Protein AF-A0AAV4EMI2-F1 (afdb_monomer_lite)

Organism: NCBI:txid1093978

Secondary structure (DSSP, 8-state):
-HHHHHHHTT--HHHHHHHHHHHH--EE--B-SS-BPPPEE--SS--TT-SSTHHHHHHHHHHHHHHHHHTS-----SSS----EEEEETTEEEEE-S-HHHHHHHHHHHHHHH-

Structure (mmCIF, N/CA/C/O backbone):
data_AF-A0AAV4EMI2-F1
#
_entry.id   AF-A0AAV4EMI2-F1
#
loop_
_atom_site.group_PDB
_atom_site.id
_atom_site.type_symbol
_atom_site.label_atom_id
_atom_site.label_alt_id
_atom_site.label_comp_id
_atom_site.label_asym_id
_atom_site.label_entity_id
_atom_site.label_seq_id
_atom_site.pdbx_PDB_ins_code
_atom_site.Cartn_x
_atom_site.Cartn_y
_atom_site.Cartn_z
_atom_site.occupancy
_atom_site.B_iso_or_equiv
_atom_site.auth_seq_id
_atom_site.auth_comp_id
_atom_site.auth_asym_id
_atom_site.auth_atom_id
_atom_site.pdbx_PDB_model_num
ATOM 1 N N . MET A 1 1 ? -5.553 1.809 -5.518 1.00 77.12 1 MET A N 1
ATOM 2 C CA . MET A 1 1 ? -4.414 0.927 -5.172 1.00 77.12 1 MET A CA 1
ATOM 3 C C . MET A 1 1 ? -4.827 -0.329 -4.414 1.00 77.12 1 MET A C 1
ATOM 5 O O . MET A 1 1 ? -4.503 -1.409 -4.882 1.00 77.12 1 MET A O 1
ATOM 9 N N . PHE A 1 2 ? -5.546 -0.218 -3.291 1.00 81.50 2 PHE A N 1
ATOM 10 C CA . PHE A 1 2 ? -5.834 -1.362 -2.414 1.00 81.50 2 PHE A CA 1
ATOM 11 C C . PHE A 1 2 ? -6.572 -2.524 -3.113 1.00 81.50 2 PHE A C 1
ATOM 13 O O . PHE A 1 2 ? -6.036 -3.625 -3.187 1.00 81.50 2 PHE A O 1
ATOM 20 N N . GLN A 1 3 ? -7.711 -2.260 -3.761 1.00 84.38 3 GLN A N 1
ATOM 21 C CA . GLN A 1 3 ? -8.475 -3.296 -4.477 1.00 84.38 3 GLN A CA 1
ATOM 22 C C . GLN A 1 3 ? -7.720 -3.930 -5.654 1.00 84.38 3 GLN A C 1
ATOM 24 O O . GLN A 1 3 ? -7.835 -5.127 -5.926 1.00 84.38 3 GLN A O 1
ATOM 29 N N . LEU A 1 4 ? -6.913 -3.123 -6.350 1.00 87.25 4 LEU A N 1
ATOM 30 C CA . LEU A 1 4 ? -6.052 -3.601 -7.430 1.00 87.25 4 LEU A CA 1
ATOM 31 C C . LEU A 1 4 ? -5.013 -4.588 -6.890 1.00 87.25 4 LEU A C 1
ATOM 33 O O . LEU A 1 4 ? -4.784 -5.623 -7.509 1.00 87.25 4 LEU A O 1
ATOM 37 N N . ALA A 1 5 ? -4.435 -4.301 -5.721 1.00 89.25 5 ALA A N 1
ATOM 38 C CA . ALA A 1 5 ? -3.492 -5.191 -5.063 1.00 89.25 5 ALA A CA 1
ATOM 39 C C . ALA A 1 5 ? -4.156 -6.514 -4.657 1.00 89.25 5 ALA A C 1
ATOM 41 O O . ALA A 1 5 ? -3.666 -7.574 -5.036 1.00 89.25 5 ALA A O 1
ATOM 42 N N . LEU A 1 6 ? -5.320 -6.476 -3.999 1.00 91.00 6 LEU A N 1
ATOM 43 C CA . LEU A 1 6 ? -6.058 -7.697 -3.635 1.00 91.00 6 LEU A CA 1
ATOM 44 C C . LEU A 1 6 ? -6.358 -8.579 -4.857 1.00 91.00 6 LEU A C 1
ATOM 46 O O . LEU A 1 6 ? -6.190 -9.798 -4.807 1.00 91.00 6 LEU A O 1
ATOM 50 N N . THR A 1 7 ? -6.728 -7.953 -5.977 1.00 90.44 7 THR A N 1
ATOM 51 C CA . THR A 1 7 ? -6.975 -8.649 -7.247 1.00 90.44 7 THR A CA 1
ATOM 52 C C . THR A 1 7 ? -5.692 -9.252 -7.823 1.00 90.44 7 THR A C 1
ATOM 54 O O . THR A 1 7 ? -5.682 -10.417 -8.215 1.00 90.44 7 THR A O 1
ATOM 57 N N . MET A 1 8 ? -4.601 -8.480 -7.859 1.00 90.00 8 MET A N 1
ATOM 58 C CA . MET A 1 8 ? -3.317 -8.896 -8.432 1.00 90.00 8 MET A CA 1
ATOM 59 C C . MET A 1 8 ? -2.681 -10.072 -7.681 1.00 90.00 8 MET A C 1
ATOM 61 O O . MET A 1 8 ? -2.026 -10.907 -8.300 1.00 90.00 8 MET A O 1
ATOM 65 N N . TYR A 1 9 ? -2.896 -10.157 -6.366 1.00 90.75 9 TYR A N 1
ATOM 66 C CA . TYR A 1 9 ? -2.416 -11.260 -5.527 1.00 90.75 9 TYR A CA 1
ATOM 67 C C . TYR A 1 9 ? -3.423 -12.400 -5.368 1.00 90.75 9 TYR A C 1
ATOM 69 O O . TYR A 1 9 ? -3.168 -13.325 -4.600 1.00 90.75 9 TYR A O 1
ATOM 77 N N . HIS A 1 10 ? -4.545 -12.361 -6.092 1.00 93.31 10 HIS A N 1
ATOM 78 C CA . HIS A 1 10 ? -5.594 -13.378 -6.019 1.00 93.31 10 HIS A CA 1
ATOM 79 C C . HIS A 1 10 ? -6.085 -13.631 -4.584 1.00 93.31 10 HIS A C 1
ATOM 81 O O . HIS A 1 10 ? -6.330 -14.775 -4.196 1.00 93.31 10 HIS A O 1
ATOM 87 N N . VAL A 1 11 ? -6.223 -12.565 -3.786 1.00 91.88 11 VAL A N 1
ATOM 88 C CA . VAL A 1 11 ? -6.724 -12.675 -2.412 1.00 91.88 11 VAL A CA 1
ATOM 89 C C . VAL A 1 11 ? -8.155 -13.232 -2.452 1.00 91.88 11 VAL A C 1
ATOM 91 O O . VAL A 1 11 ? -8.982 -12.695 -3.193 1.00 91.88 11 VAL A O 1
ATOM 94 N N . PRO A 1 12 ? -8.479 -14.292 -1.691 1.00 95.44 12 PRO A N 1
ATOM 95 C CA . PRO A 1 12 ? -9.820 -14.871 -1.666 1.00 95.44 12 PRO A CA 1
ATOM 96 C C . PRO A 1 12 ? -10.902 -13.854 -1.281 1.00 95.44 12 PRO A C 1
ATOM 98 O O . PRO A 1 12 ? -10.673 -12.988 -0.438 1.00 95.44 12 PRO A O 1
ATOM 101 N N . ALA A 1 13 ? -12.083 -13.950 -1.898 1.00 92.75 13 ALA A N 1
ATOM 102 C CA . ALA A 1 13 ? -13.155 -12.963 -1.736 1.00 92.75 13 ALA A CA 1
ATOM 103 C C . ALA A 1 13 ? -13.639 -12.828 -0.281 1.00 92.75 13 ALA A C 1
ATOM 105 O O . ALA A 1 13 ? -13.936 -11.728 0.172 1.00 92.75 13 ALA A O 1
ATOM 106 N N . ASP A 1 14 ? -13.672 -13.929 0.464 1.00 94.31 14 ASP A N 1
ATOM 107 C CA . ASP A 1 14 ? -13.972 -13.960 1.895 1.00 94.31 14 ASP A CA 1
ATOM 108 C C . ASP A 1 14 ? -12.971 -13.134 2.715 1.00 94.31 14 ASP A C 1
ATOM 110 O O . ASP A 1 14 ? -13.372 -12.390 3.608 1.00 94.31 14 ASP A O 1
ATOM 114 N N . ILE A 1 15 ? -11.683 -13.184 2.367 1.00 91.31 15 ILE A N 1
ATOM 115 C CA . ILE A 1 15 ? -10.649 -12.364 3.010 1.00 91.31 15 ILE A CA 1
ATOM 116 C C . ILE A 1 15 ? -10.772 -10.896 2.598 1.00 91.31 15 ILE A C 1
ATOM 118 O O . ILE A 1 15 ? -10.587 -10.019 3.439 1.00 91.31 15 ILE A O 1
ATOM 122 N N . GLN A 1 16 ? -11.120 -10.612 1.339 1.00 90.50 16 GLN A N 1
ATOM 123 C CA . GLN A 1 16 ? -11.363 -9.235 0.893 1.00 90.50 16 GLN A CA 1
ATOM 124 C C . GLN A 1 16 ? -12.500 -8.589 1.694 1.00 90.50 16 GLN A C 1
ATOM 126 O O . GLN A 1 16 ? -12.322 -7.485 2.188 1.00 90.50 16 GLN A O 1
ATOM 131 N N . VAL A 1 17 ? -13.603 -9.310 1.931 1.00 90.31 17 VAL A N 1
ATOM 132 C CA . VAL A 1 17 ? -14.723 -8.824 2.759 1.00 90.31 17 VAL A CA 1
ATOM 133 C C . VAL A 1 17 ? -14.281 -8.505 4.190 1.00 90.31 17 VAL A C 1
ATOM 135 O O . VAL A 1 17 ? -14.697 -7.493 4.752 1.00 90.31 17 VAL A O 1
ATOM 138 N N . VAL A 1 18 ? -13.432 -9.347 4.789 1.00 89.50 18 VAL A N 1
ATOM 139 C CA . VAL A 1 18 ? -12.896 -9.095 6.137 1.00 89.50 18 VAL A CA 1
ATOM 140 C C . VAL A 1 18 ? -12.023 -7.843 6.156 1.00 89.50 18 VAL A C 1
ATOM 142 O O . VAL A 1 18 ? -12.128 -7.045 7.085 1.00 89.50 18 VAL A O 1
ATOM 145 N N . LEU A 1 19 ? -11.166 -7.664 5.149 1.00 87.50 19 LEU A N 1
ATOM 146 C CA . LEU A 1 19 ? -10.298 -6.493 5.052 1.00 87.50 19 LEU A CA 1
ATOM 147 C C . LEU A 1 19 ? -11.099 -5.214 4.795 1.00 87.50 19 LEU A C 1
ATOM 149 O O . LEU A 1 19 ? -10.831 -4.209 5.446 1.00 87.50 19 LEU A O 1
ATOM 153 N N . ASP A 1 20 ? -12.097 -5.266 3.914 1.00 85.75 20 ASP A N 1
ATOM 154 C CA . ASP A 1 20 ? -12.992 -4.141 3.650 1.00 85.75 20 ASP A CA 1
ATOM 155 C C . ASP A 1 20 ? -13.696 -3.728 4.942 1.00 85.75 20 ASP A C 1
ATOM 157 O O . ASP A 1 20 ? -13.554 -2.591 5.371 1.00 85.75 20 ASP A O 1
ATOM 161 N N . HIS A 1 21 ? -14.328 -4.662 5.659 1.00 85.50 21 HIS A N 1
ATOM 162 C CA . HIS A 1 21 ? -14.964 -4.349 6.942 1.00 85.50 21 HIS A CA 1
ATOM 163 C C . HIS A 1 21 ? -13.967 -3.817 7.988 1.00 85.50 21 HIS A C 1
ATOM 165 O O . HIS A 1 21 ? -14.324 -2.990 8.825 1.00 85.50 21 HIS A O 1
ATOM 171 N N . HIS A 1 22 ? -12.725 -4.304 7.995 1.00 85.00 22 HIS A N 1
ATOM 172 C CA . HIS A 1 22 ? -11.717 -3.851 8.952 1.00 85.00 22 HIS A CA 1
ATOM 173 C C . HIS A 1 22 ? -11.279 -2.401 8.706 1.00 85.00 22 HIS A C 1
ATOM 175 O O . HIS A 1 22 ? -11.051 -1.671 9.670 1.00 85.00 22 HIS A O 1
ATOM 181 N N . PHE A 1 23 ? -11.169 -1.984 7.442 1.00 81.44 23 PHE A N 1
ATOM 182 C CA . PHE A 1 23 ? -10.673 -0.656 7.071 1.00 81.44 23 PHE A CA 1
ATOM 183 C C . PHE A 1 23 ? -11.776 0.363 6.716 1.00 81.44 23 PHE A C 1
ATOM 185 O O . PHE A 1 23 ? -11.462 1.548 6.618 1.00 81.44 23 PHE A O 1
ATOM 192 N N . ASP A 1 24 ? -13.040 -0.048 6.549 1.00 79.94 24 ASP A N 1
ATOM 193 C CA . ASP A 1 24 ? -14.163 0.842 6.185 1.00 79.94 24 ASP A CA 1
ATOM 194 C C . ASP A 1 24 ? -14.618 1.743 7.351 1.00 79.94 24 ASP A C 1
ATOM 196 O O . ASP A 1 24 ? -14.948 2.916 7.167 1.00 79.94 24 ASP A O 1
ATOM 200 N N . GLU A 1 25 ? -14.559 1.239 8.587 1.00 73.62 25 GLU A N 1
ATOM 201 C CA . GLU A 1 25 ? -14.945 1.993 9.782 1.00 73.62 25 GLU A CA 1
ATOM 202 C C . GLU A 1 25 ? -13.866 1.921 10.861 1.00 73.62 25 GLU A C 1
ATOM 204 O O . GLU A 1 25 ? -13.913 1.098 11.775 1.00 73.62 25 GLU A O 1
ATOM 209 N N . PHE A 1 26 ? -12.898 2.836 10.781 1.00 78.19 26 PHE A N 1
ATOM 210 C CA . PHE A 1 26 ? -11.899 3.014 11.832 1.00 78.19 26 PHE A CA 1
ATOM 211 C C . PHE A 1 26 ? -12.168 4.293 12.646 1.00 78.19 26 PHE A C 1
ATOM 213 O O . PHE A 1 26 ? -11.684 5.371 12.274 1.00 78.19 26 PHE A O 1
ATOM 220 N N . PRO A 1 27 ? -12.967 4.214 13.731 1.00 84.31 27 PRO A N 1
ATOM 221 C CA . PRO A 1 27 ? -13.264 5.355 14.586 1.00 84.31 27 PRO A CA 1
ATOM 222 C C . PRO A 1 27 ? -12.051 5.718 15.447 1.00 84.31 27 PRO A C 1
ATOM 224 O O . PRO A 1 27 ? -11.642 4.970 16.333 1.00 84.31 27 PRO A O 1
ATOM 227 N N . ILE A 1 28 ? -11.508 6.912 15.227 1.00 85.69 28 ILE A N 1
ATOM 228 C CA . ILE A 1 28 ? -10.409 7.478 16.008 1.00 85.69 28 ILE A CA 1
ATOM 229 C C . ILE A 1 28 ? -10.966 8.538 16.951 1.00 85.69 28 ILE A C 1
ATOM 231 O O . ILE A 1 28 ? -11.597 9.500 16.516 1.00 85.69 28 ILE A O 1
ATOM 235 N N . GLY A 1 29 ? -10.697 8.381 18.243 1.00 89.06 29 GLY A N 1
ATOM 236 C CA . GLY A 1 29 ? -10.939 9.394 19.264 1.00 89.06 29 GLY A CA 1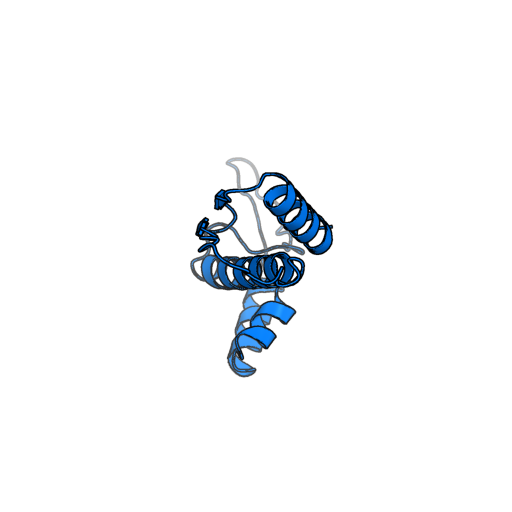
ATOM 237 C C . GLY A 1 29 ? -9.645 9.726 19.996 1.00 89.06 29 GLY A C 1
ATOM 238 O O . GLY A 1 29 ? -8.770 8.875 20.148 1.00 89.06 29 GLY A O 1
ATOM 239 N N . PHE A 1 30 ? -9.527 10.965 20.461 1.00 91.25 30 PHE A N 1
ATOM 240 C CA . PHE A 1 30 ? -8.399 11.420 21.260 1.00 91.25 30 PHE A CA 1
ATOM 241 C C . PHE A 1 30 ? -8.899 11.851 22.632 1.00 91.25 30 PHE A C 1
ATOM 243 O O . PHE A 1 30 ? -9.845 12.630 22.740 1.00 91.25 30 PHE A O 1
ATOM 250 N N . SER A 1 31 ? -8.237 11.372 23.678 1.00 94.50 31 SER A N 1
ATOM 251 C CA . SER A 1 31 ? -8.497 11.790 25.052 1.00 94.50 31 SER A CA 1
ATOM 252 C C . SER A 1 31 ? -7.293 12.539 25.598 1.00 94.50 31 SER A C 1
ATOM 254 O O . SER A 1 31 ? -6.152 12.098 25.476 1.00 94.50 31 SER A O 1
ATOM 256 N N . THR A 1 32 ? -7.568 13.677 26.216 1.00 94.12 32 THR A N 1
ATOM 257 C CA . THR A 1 32 ? -6.635 14.428 27.058 1.00 94.12 32 THR A CA 1
ATOM 258 C C . THR A 1 32 ? -7.080 14.298 28.516 1.00 94.12 32 THR A C 1
ATOM 260 O O . THR A 1 32 ? -8.079 13.635 28.801 1.00 94.12 32 THR A O 1
ATOM 263 N N . SER A 1 33 ? -6.372 14.933 29.454 1.00 94.31 33 SER A N 1
ATOM 264 C CA . SER A 1 33 ? -6.826 14.990 30.850 1.00 94.31 33 SER A CA 1
ATOM 265 C C . SER A 1 33 ? -8.187 15.674 31.004 1.00 94.31 33 SER A C 1
ATOM 267 O O . SER A 1 33 ? -8.939 15.328 31.912 1.00 94.31 33 SER A O 1
ATOM 269 N N . ASP A 1 34 ? -8.507 16.610 30.107 1.00 95.38 34 ASP A N 1
ATOM 270 C CA . ASP A 1 34 ? -9.587 17.575 30.322 1.00 95.38 34 ASP A CA 1
ATOM 271 C C . ASP A 1 34 ? -10.784 17.338 29.392 1.00 95.38 34 ASP A C 1
ATOM 273 O O . ASP A 1 34 ? -11.890 17.800 29.670 1.00 95.38 34 ASP A O 1
ATOM 277 N N . TYR A 1 35 ? -10.588 16.618 28.283 1.00 93.19 35 TYR A N 1
ATOM 278 C CA . TYR A 1 35 ? -11.665 16.280 27.355 1.00 93.19 35 TYR A CA 1
ATOM 279 C C . TYR A 1 35 ? -11.330 15.081 26.466 1.00 93.19 35 TYR A C 1
ATOM 281 O O . TYR A 1 35 ? -10.167 14.761 26.220 1.00 93.19 35 TYR A O 1
ATOM 289 N N . THR A 1 36 ? -12.381 14.455 25.937 1.00 95.31 36 THR A N 1
ATOM 290 C CA . THR A 1 36 ? -12.309 13.426 24.893 1.00 95.31 36 THR A CA 1
ATOM 291 C C . THR A 1 36 ? -13.033 13.922 23.647 1.00 95.31 36 THR A C 1
ATOM 293 O O . THR A 1 36 ? -14.125 14.482 23.749 1.00 95.31 36 THR A O 1
ATOM 296 N N . THR A 1 37 ? -12.420 13.761 22.476 1.00 93.06 37 THR A N 1
ATOM 297 C CA . THR A 1 37 ? -13.042 14.109 21.195 1.00 93.06 37 THR A CA 1
ATOM 298 C C . THR A 1 37 ? -14.097 13.077 20.815 1.00 93.06 37 THR A C 1
ATOM 300 O O . THR A 1 37 ? -13.996 11.905 21.171 1.00 93.06 37 THR A O 1
ATOM 303 N N . ASN A 1 38 ? -15.075 13.487 20.008 1.00 91.00 38 ASN A N 1
ATOM 304 C CA . ASN A 1 38 ? -15.918 12.520 19.310 1.00 91.00 38 ASN A CA 1
ATOM 305 C C . ASN A 1 38 ? -15.061 11.656 18.379 1.00 91.00 38 ASN A C 1
ATOM 307 O O . ASN A 1 38 ? -14.043 12.122 17.855 1.00 91.00 38 ASN A O 1
ATOM 311 N N . CYS A 1 39 ? -15.493 10.415 18.165 1.00 88.31 39 CYS A N 1
ATOM 312 C CA . CYS A 1 39 ? -14.853 9.536 17.203 1.00 88.31 39 CYS A CA 1
ATOM 313 C C . CYS A 1 39 ? -15.033 10.083 15.783 1.00 88.31 39 CYS A C 1
ATOM 315 O O . CYS A 1 39 ? -16.140 10.453 15.385 1.00 88.31 39 CYS A O 1
ATOM 317 N N . ILE A 1 40 ? -13.945 10.110 15.020 1.00 84.88 40 ILE A N 1
ATOM 318 C CA . ILE A 1 40 ? -13.939 10.414 13.591 1.00 84.88 40 ILE A CA 1
ATOM 319 C C . ILE A 1 40 ? -13.520 9.166 12.819 1.00 84.88 40 ILE A C 1
ATOM 321 O O . ILE A 1 40 ? -12.546 8.516 13.182 1.00 84.88 40 ILE A O 1
ATOM 325 N N . ASN A 1 41 ? -14.237 8.828 11.749 1.00 83.19 41 ASN A N 1
ATOM 326 C CA . ASN A 1 41 ? -13.851 7.698 10.906 1.00 83.19 41 ASN A CA 1
ATOM 327 C C . ASN A 1 41 ? -12.733 8.112 9.949 1.00 83.19 41 ASN A C 1
ATOM 329 O O . AS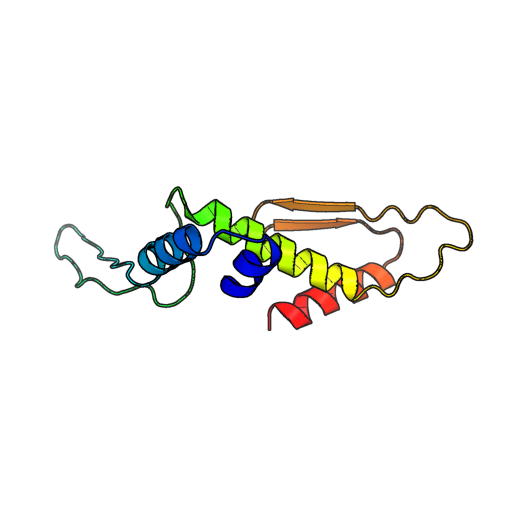N A 1 41 ? -12.860 9.107 9.221 1.00 83.19 41 ASN A O 1
ATOM 333 N N . LEU A 1 42 ? -11.649 7.337 9.931 1.00 77.44 42 LEU A N 1
ATOM 334 C CA . LEU A 1 42 ? -10.577 7.498 8.957 1.00 77.44 42 LEU A CA 1
ATOM 335 C C . LEU A 1 42 ? -11.084 7.065 7.569 1.00 77.44 42 LEU A C 1
ATOM 337 O O . LEU A 1 42 ? -11.274 5.885 7.318 1.00 77.44 42 LEU A O 1
ATOM 341 N N . LYS A 1 43 ? -11.325 8.025 6.667 1.00 73.31 43 LYS A N 1
ATOM 342 C CA . LYS A 1 43 ? -11.907 7.752 5.335 1.00 73.31 43 LYS A CA 1
ATOM 343 C C . LYS A 1 43 ? -10.906 7.285 4.279 1.00 73.31 43 LYS A C 1
ATOM 345 O O . LYS A 1 43 ? -11.310 6.763 3.247 1.00 73.31 43 LYS A O 1
ATOM 350 N N . VAL A 1 44 ? -9.623 7.584 4.466 1.00 76.31 44 VAL A N 1
ATOM 351 C CA . VAL A 1 44 ? -8.577 7.310 3.476 1.00 76.31 44 VAL A CA 1
ATOM 352 C C . VAL A 1 44 ? -7.331 6.828 4.193 1.00 76.31 44 VAL A C 1
ATOM 354 O O . VAL A 1 44 ? -6.857 7.479 5.124 1.00 76.31 44 VAL A O 1
ATOM 357 N N . GLY A 1 45 ? -6.777 5.729 3.693 1.00 76.56 45 GLY A N 1
ATOM 358 C CA . GLY A 1 45 ? -5.535 5.148 4.179 1.00 76.56 45 GLY A CA 1
ATOM 359 C C . GLY A 1 45 ? -5.758 3.877 4.986 1.00 76.56 45 GLY A C 1
ATOM 360 O O . GLY A 1 45 ? -6.838 3.300 4.993 1.00 76.56 45 GLY A O 1
ATOM 361 N N . ILE A 1 46 ? -4.682 3.445 5.628 1.00 82.25 46 ILE A N 1
ATOM 362 C CA . ILE A 1 46 ? -4.633 2.317 6.556 1.00 82.25 46 ILE A CA 1
ATOM 363 C C . ILE A 1 46 ? -4.176 2.862 7.906 1.00 82.25 46 ILE A C 1
ATOM 365 O O . ILE A 1 46 ? -3.404 3.825 7.966 1.00 82.25 46 ILE A O 1
ATOM 369 N N . ASP A 1 47 ? -4.653 2.276 8.991 1.00 82.94 47 ASP A N 1
ATOM 370 C CA . ASP A 1 47 ? -4.312 2.724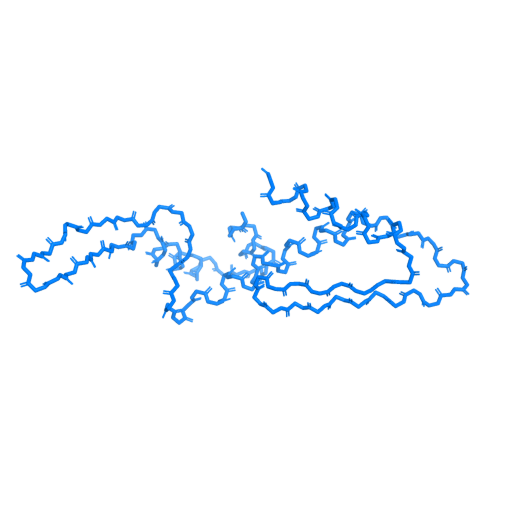 10.331 1.00 82.94 47 ASP A CA 1
ATOM 371 C C . ASP A 1 47 ? -2.866 2.350 10.690 1.00 82.94 47 ASP A C 1
ATOM 373 O O . ASP A 1 47 ? -2.433 1.194 10.674 1.00 82.94 47 ASP A O 1
ATOM 377 N N . MET A 1 48 ? -2.074 3.372 11.009 1.00 83.06 48 MET A N 1
ATOM 378 C CA . MET A 1 48 ? -0.703 3.180 11.464 1.00 83.06 48 MET A CA 1
ATOM 379 C C . MET A 1 48 ? -0.710 2.636 12.893 1.00 83.06 48 MET A C 1
ATOM 381 O O . MET A 1 48 ? -1.259 3.257 13.799 1.00 83.06 48 MET A O 1
ATOM 385 N N . GLY A 1 49 ? -0.067 1.485 13.094 1.00 83.38 49 GLY A N 1
ATOM 386 C CA . GLY A 1 49 ? 0.012 0.809 14.393 1.00 83.38 49 GLY A CA 1
ATOM 387 C C . GLY A 1 49 ? -0.862 -0.440 14.513 1.00 83.38 49 GLY A C 1
ATOM 388 O O . GLY A 1 49 ? -0.678 -1.199 15.464 1.00 83.38 49 GLY A O 1
ATOM 389 N N . CYS A 1 50 ? -1.743 -0.717 13.547 1.00 86.12 50 CYS A N 1
ATOM 390 C CA . CYS A 1 50 ? -2.426 -2.005 13.482 1.00 86.12 50 CYS A CA 1
ATOM 391 C C . CYS A 1 50 ? -1.544 -3.089 12.869 1.00 86.12 50 CYS A C 1
ATOM 393 O O . CYS A 1 50 ? -0.745 -2.862 11.960 1.00 86.12 50 CYS A O 1
ATOM 395 N N . THR A 1 51 ? -1.703 -4.304 13.390 1.00 88.75 51 THR A N 1
ATOM 396 C CA . THR A 1 51 ? -0.964 -5.492 12.958 1.00 88.75 51 THR A CA 1
ATOM 397 C C . THR A 1 51 ? -1.322 -5.926 11.537 1.00 88.75 51 THR A C 1
ATOM 399 O O . THR A 1 51 ? -0.490 -6.533 10.866 1.00 88.75 51 THR A O 1
ATOM 402 N N . MET A 1 52 ? -2.531 -5.613 11.063 1.00 87.44 52 MET A N 1
ATOM 403 C CA . MET A 1 52 ? -2.985 -5.990 9.722 1.00 87.44 52 MET A CA 1
ATOM 404 C C . MET A 1 52 ? -2.463 -5.043 8.641 1.00 87.44 52 MET A C 1
ATOM 406 O O . MET A 1 52 ? -2.248 -5.480 7.516 1.00 87.44 52 MET A O 1
ATOM 410 N N . SER A 1 53 ? -2.198 -3.782 8.978 1.00 89.00 53 SER A N 1
ATOM 411 C CA . SER A 1 53 ? -1.868 -2.682 8.055 1.00 89.00 53 SER A CA 1
ATOM 412 C C . SER A 1 53 ? -0.564 -2.832 7.255 1.00 89.00 53 SER A C 1
ATOM 414 O O . SER A 1 53 ? -0.515 -2.367 6.114 1.00 89.00 53 SER A O 1
ATOM 416 N N . PRO A 1 54 ? 0.488 -3.527 7.733 1.00 90.12 54 PRO A N 1
ATOM 417 C CA . PRO A 1 54 ? 1.668 -3.794 6.911 1.00 90.12 54 PRO A CA 1
ATOM 418 C C . PRO A 1 54 ? 1.376 -4.632 5.657 1.00 90.12 54 PRO A C 1
ATOM 420 O O . PRO A 1 54 ? 1.997 -4.411 4.620 1.00 90.12 54 PRO A O 1
ATOM 423 N N . ILE A 1 55 ? 0.420 -5.564 5.717 1.00 88.19 55 ILE A N 1
ATOM 424 C CA . ILE A 1 55 ? 0.072 -6.453 4.596 1.00 88.19 55 ILE A CA 1
ATOM 425 C C . ILE A 1 55 ? -0.454 -5.661 3.379 1.00 88.19 55 ILE A C 1
ATOM 427 O O . ILE A 1 55 ? 0.156 -5.747 2.310 1.00 88.19 55 ILE A O 1
ATOM 431 N N . PRO A 1 56 ? -1.529 -4.853 3.493 1.00 86.81 56 PRO A N 1
ATOM 432 C CA . PRO A 1 56 ? -2.035 -4.054 2.384 1.00 86.81 56 PRO A CA 1
ATOM 433 C C . PRO A 1 56 ? -1.036 -2.994 1.915 1.00 86.81 56 PRO A C 1
ATOM 435 O O . PRO A 1 56 ? -0.983 -2.713 0.718 1.00 86.81 56 PRO A O 1
ATOM 438 N N . CYS A 1 57 ? -0.208 -2.454 2.818 1.00 89.00 57 CYS A N 1
ATOM 439 C CA . CYS A 1 57 ? 0.859 -1.515 2.474 1.00 89.00 57 CYS A CA 1
ATOM 440 C C . CYS A 1 57 ? 1.882 -2.142 1.515 1.00 89.00 57 CYS A C 1
ATOM 442 O O . CYS A 1 57 ? 2.132 -1.605 0.435 1.00 89.00 57 CYS A O 1
ATOM 444 N N . VAL A 1 58 ? 2.428 -3.307 1.877 1.00 90.88 58 VAL A N 1
ATOM 445 C CA . VAL A 1 58 ? 3.435 -4.001 1.062 1.00 90.88 58 VAL A CA 1
ATOM 446 C C . VAL A 1 58 ? 2.840 -4.473 -0.264 1.00 90.88 58 VAL A C 1
ATOM 448 O O . VAL A 1 58 ? 3.468 -4.281 -1.304 1.00 90.88 58 VAL A O 1
ATOM 451 N N . MET A 1 59 ? 1.615 -5.016 -0.259 1.00 90.75 59 MET A N 1
ATOM 452 C CA . MET A 1 59 ? 0.943 -5.422 -1.500 1.00 90.75 59 MET A CA 1
ATOM 453 C C . MET A 1 59 ? 0.744 -4.234 -2.451 1.00 90.75 59 MET A C 1
ATOM 455 O O . MET A 1 59 ? 1.028 -4.348 -3.642 1.00 90.75 59 MET A O 1
ATOM 459 N N . ALA A 1 60 ? 0.288 -3.084 -1.941 1.00 89.69 60 ALA A N 1
ATOM 460 C CA . ALA A 1 60 ? 0.103 -1.886 -2.754 1.00 89.69 60 ALA A CA 1
ATOM 461 C C . ALA A 1 60 ? 1.431 -1.364 -3.322 1.00 89.69 60 ALA A C 1
ATOM 463 O O . ALA A 1 60 ? 1.487 -1.044 -4.511 1.00 89.69 60 ALA A O 1
ATOM 464 N N . MET A 1 61 ? 2.500 -1.330 -2.517 1.00 89.88 61 MET A N 1
ATOM 465 C CA . MET A 1 61 ? 3.823 -0.930 -3.007 1.00 89.88 61 MET A CA 1
ATOM 466 C C . MET A 1 61 ? 4.359 -1.871 -4.079 1.00 89.88 61 MET A C 1
ATOM 468 O O . MET A 1 61 ? 4.908 -1.397 -5.073 1.00 89.88 61 MET A O 1
ATOM 472 N N . GLU A 1 62 ? 4.167 -3.181 -3.949 1.00 88.75 62 GLU A N 1
ATOM 473 C CA . GLU A 1 62 ? 4.627 -4.113 -4.979 1.00 88.75 62 GLU A CA 1
ATOM 474 C C . GLU A 1 62 ? 3.861 -3.942 -6.303 1.00 88.75 62 GLU A C 1
ATOM 476 O O . GLU A 1 62 ? 4.472 -4.015 -7.372 1.00 88.75 62 GLU A O 1
ATOM 481 N N . VAL A 1 63 ? 2.563 -3.613 -6.262 1.00 89.75 63 VAL A N 1
ATOM 482 C CA . VAL A 1 63 ? 1.815 -3.212 -7.469 1.00 89.75 63 VAL A CA 1
ATOM 483 C C . VAL A 1 63 ? 2.422 -1.960 -8.104 1.00 89.75 63 VAL A C 1
ATOM 485 O O . VAL A 1 63 ? 2.665 -1.947 -9.311 1.00 89.75 63 VAL A O 1
ATOM 488 N N . ILE A 1 64 ? 2.698 -0.925 -7.306 1.00 88.19 64 ILE A N 1
ATOM 489 C CA . ILE A 1 64 ? 3.277 0.334 -7.794 1.00 88.19 64 ILE A CA 1
ATOM 490 C C . ILE A 1 64 ? 4.630 0.073 -8.470 1.00 88.19 64 ILE A C 1
ATOM 492 O O . ILE A 1 64 ? 4.861 0.547 -9.582 1.00 88.19 64 ILE A O 1
ATOM 496 N N . ILE A 1 65 ? 5.492 -0.736 -7.848 1.00 87.06 65 ILE A N 1
ATOM 497 C CA . ILE A 1 65 ? 6.804 -1.096 -8.401 1.00 87.06 65 ILE A CA 1
ATOM 498 C C . ILE A 1 65 ? 6.649 -1.850 -9.717 1.00 87.06 65 ILE A C 1
ATOM 500 O O . ILE A 1 65 ? 7.299 -1.483 -10.688 1.00 87.06 65 ILE A O 1
ATOM 504 N N . LYS A 1 66 ? 5.768 -2.855 -9.792 1.00 85.88 66 LYS A N 1
ATOM 505 C CA . LYS A 1 66 ? 5.565 -3.630 -11.027 1.00 85.88 66 LYS A CA 1
ATOM 506 C C . LYS A 1 66 ? 5.046 -2.769 -12.176 1.00 85.88 66 LYS A C 1
ATOM 508 O O . LYS A 1 66 ? 5.460 -2.963 -13.318 1.00 85.88 66 LYS A O 1
ATOM 513 N N . ILE A 1 67 ? 4.172 -1.802 -11.895 1.00 83.69 67 ILE A N 1
ATOM 514 C CA . ILE A 1 67 ? 3.698 -0.855 -12.913 1.00 83.69 67 ILE A CA 1
ATOM 515 C C . ILE A 1 67 ? 4.839 0.079 -13.344 1.00 83.69 67 ILE A C 1
ATOM 517 O O . ILE A 1 67 ? 5.058 0.267 -14.544 1.00 83.69 67 ILE A O 1
ATOM 521 N N . ALA A 1 68 ? 5.605 0.612 -12.389 1.00 81.19 68 ALA A N 1
ATOM 522 C CA . ALA A 1 68 ? 6.756 1.465 -12.675 1.00 81.19 68 ALA A CA 1
ATOM 523 C C . ALA A 1 68 ? 7.846 0.718 -13.468 1.00 81.19 68 ALA A C 1
ATOM 525 O O . ALA A 1 68 ? 8.403 1.271 -14.414 1.00 81.19 68 ALA A O 1
ATOM 526 N N . GLU A 1 69 ? 8.110 -0.553 -13.166 1.00 78.00 69 GLU A N 1
ATOM 527 C CA . GLU A 1 69 ? 9.008 -1.418 -13.940 1.00 78.00 69 GLU A CA 1
ATOM 528 C C . GLU A 1 69 ? 8.467 -1.697 -15.346 1.00 78.00 69 GLU A C 1
ATOM 530 O O . GLU A 1 69 ? 9.224 -1.632 -16.313 1.00 78.00 69 GLU A O 1
ATOM 535 N N . GLY A 1 70 ? 7.160 -1.936 -15.488 1.00 72.94 70 GLY A N 1
ATOM 536 C CA . GLY A 1 70 ? 6.508 -2.133 -16.787 1.00 72.94 70 GLY A CA 1
ATOM 537 C C . GLY A 1 70 ? 6.617 -0.922 -17.724 1.00 72.94 70 GLY A C 1
ATOM 538 O O . GLY A 1 70 ? 6.610 -1.086 -18.945 1.00 72.94 70 GLY A O 1
ATOM 539 N N . SER A 1 71 ? 6.783 0.289 -17.175 1.00 66.75 71 SER A N 1
ATOM 540 C CA . SER A 1 71 ? 7.049 1.510 -17.955 1.00 66.75 71 SER A CA 1
ATOM 541 C C . SER A 1 71 ? 8.440 1.525 -18.611 1.00 66.75 71 SER A C 1
ATOM 543 O O . SER A 1 71 ? 8.685 2.247 -19.586 1.00 66.75 71 SER A O 1
ATOM 545 N N . ILE A 1 72 ? 9.357 0.686 -18.124 1.00 65.88 72 ILE A N 1
ATOM 546 C CA . ILE A 1 72 ? 10.649 0.444 -18.748 1.00 65.88 72 ILE A CA 1
ATOM 547 C C . ILE A 1 72 ? 10.415 -0.560 -19.876 1.00 65.88 72 ILE A C 1
ATOM 549 O O . ILE A 1 72 ? 10.468 -1.773 -19.683 1.00 65.88 72 ILE A O 1
ATOM 553 N N . SER A 1 73 ? 10.185 -0.066 -21.095 1.00 53.53 73 SER A N 1
ATOM 554 C CA . SER A 1 73 ? 10.257 -0.914 -22.291 1.00 53.53 73 SER A CA 1
ATOM 555 C C . SER A 1 73 ? 11.543 -1.736 -22.217 1.00 53.53 73 SER A C 1
ATOM 557 O O . SER A 1 73 ? 12.601 -1.132 -22.013 1.00 53.53 73 SER A O 1
ATOM 559 N N . SER A 1 74 ? 11.471 -3.061 -22.375 1.00 50.91 74 SER A N 1
ATOM 560 C CA . SER A 1 74 ? 12.635 -3.946 -22.422 1.00 50.91 74 SER A CA 1
ATOM 561 C C . SER A 1 74 ? 13.582 -3.474 -23.528 1.00 50.91 74 SER A C 1
ATOM 563 O O . SER A 1 74 ? 13.489 -3.889 -24.684 1.00 50.91 74 SER A O 1
ATOM 565 N N . THR A 1 75 ? 14.469 -2.532 -23.215 1.00 45.91 75 THR A N 1
ATOM 566 C CA . THR A 1 75 ? 15.518 -2.113 -24.132 1.00 45.91 75 THR A CA 1
ATOM 567 C C . THR A 1 75 ? 16.392 -3.335 -24.291 1.00 45.91 75 THR A C 1
ATOM 569 O O . THR A 1 75 ? 17.087 -3.701 -23.346 1.00 45.91 75 THR A O 1
ATOM 572 N N . ASN A 1 76 ? 16.265 -3.989 -25.448 1.00 45.78 76 ASN A N 1
ATOM 573 C CA . ASN A 1 76 ? 17.031 -5.155 -25.858 1.00 45.78 76 ASN A CA 1
ATOM 574 C C . ASN A 1 76 ? 18.446 -5.079 -25.276 1.00 45.78 76 ASN A C 1
ATOM 576 O O . ASN A 1 76 ? 19.218 -4.186 -25.636 1.00 45.78 76 ASN A O 1
ATOM 580 N N . LEU A 1 77 ? 18.772 -5.994 -24.358 1.00 46.06 77 LEU A N 1
ATOM 581 C CA . LEU A 1 77 ? 20.140 -6.204 -23.902 1.00 46.06 77 LEU A CA 1
ATOM 582 C C . LEU A 1 77 ? 20.929 -6.797 -25.078 1.00 46.06 77 LEU A C 1
ATOM 584 O O . LEU A 1 77 ? 21.208 -7.993 -25.121 1.00 46.06 77 LEU A O 1
ATOM 588 N N . SER A 1 78 ? 21.327 -5.968 -26.042 1.00 44.22 78 SER A N 1
ATOM 589 C CA . SER A 1 78 ? 22.479 -6.306 -26.867 1.00 44.22 78 SER A CA 1
ATOM 590 C C . SER A 1 78 ? 23.729 -6.096 -26.003 1.00 44.22 78 SER A C 1
ATOM 592 O O . SE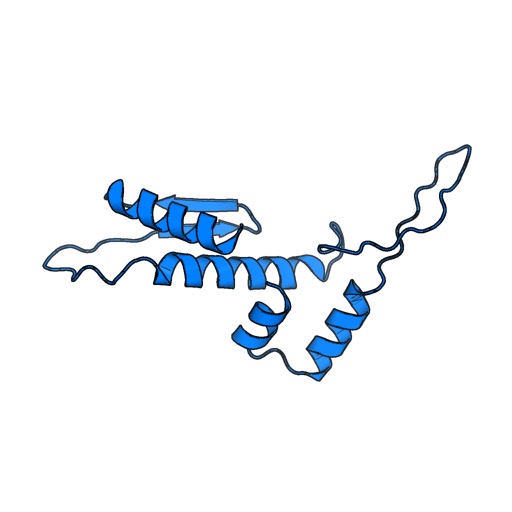R A 1 78 ? 24.318 -5.017 -25.979 1.00 44.22 78 SER A O 1
ATOM 594 N N . GLY A 1 79 ? 24.102 -7.122 -25.237 1.00 46.16 79 GLY A N 1
ATOM 595 C CA . GLY A 1 79 ? 25.499 -7.325 -24.842 1.00 46.16 79 GLY A CA 1
ATOM 596 C C . GLY A 1 79 ? 25.972 -6.827 -23.473 1.00 46.16 79 GLY A C 1
ATOM 597 O O . GLY A 1 79 ? 27.178 -6.731 -23.281 1.00 46.16 79 GLY A O 1
ATOM 598 N N . GLY A 1 80 ? 25.107 -6.553 -22.494 1.00 51.06 80 GLY A N 1
ATOM 599 C CA . GLY A 1 80 ? 25.590 -6.243 -21.142 1.00 51.06 80 GLY A CA 1
ATOM 600 C C . GLY A 1 80 ? 24.527 -6.430 -20.075 1.00 51.06 80 GLY A C 1
ATOM 601 O O . GLY A 1 80 ? 23.433 -5.894 -20.213 1.00 51.06 80 GLY A O 1
ATOM 602 N N . CYS A 1 81 ? 24.852 -7.195 -19.030 1.00 47.25 81 CYS A N 1
ATOM 603 C CA . CYS A 1 81 ? 23.987 -7.473 -17.885 1.00 47.25 81 CYS A CA 1
ATOM 604 C C . CYS A 1 81 ? 23.599 -6.157 -17.189 1.00 47.25 81 CYS A C 1
ATOM 606 O O . CYS A 1 81 ? 24.352 -5.619 -16.380 1.00 47.25 81 CYS A O 1
ATOM 608 N N . SER A 1 82 ? 22.446 -5.596 -17.551 1.00 55.00 82 SER A N 1
ATOM 609 C CA . SER A 1 82 ? 21.855 -4.458 -16.853 1.00 55.00 82 SER A CA 1
ATOM 610 C C . SER A 1 82 ? 21.248 -4.984 -15.560 1.00 55.00 82 SER A C 1
ATOM 612 O O . SER A 1 82 ? 20.112 -5.451 -15.553 1.00 55.00 82 SER A O 1
ATOM 614 N N . VAL A 1 83 ? 22.023 -4.967 -14.478 1.00 56.03 83 VAL A N 1
ATOM 615 C CA . VAL A 1 83 ? 21.518 -5.329 -13.153 1.00 56.03 83 VAL A CA 1
ATOM 616 C C . VAL A 1 83 ? 20.646 -4.180 -12.660 1.00 56.03 83 VAL A C 1
ATOM 618 O O . VAL A 1 83 ? 21.148 -3.147 -12.221 1.00 56.03 83 VAL A O 1
ATOM 621 N N . THR A 1 84 ? 19.335 -4.357 -12.760 1.00 63.81 84 THR A N 1
ATOM 622 C CA . THR A 1 84 ? 18.365 -3.556 -12.019 1.00 63.81 84 THR A CA 1
ATOM 623 C C . THR A 1 84 ? 18.370 -4.037 -10.577 1.00 63.81 84 THR A C 1
ATOM 625 O O . THR A 1 84 ? 18.048 -5.197 -10.320 1.00 63.81 84 THR A O 1
ATOM 628 N N . LEU A 1 85 ? 18.725 -3.167 -9.630 1.00 73.62 85 LEU A N 1
ATOM 629 C CA . LEU A 1 85 ? 18.541 -3.458 -8.211 1.00 73.62 85 LEU A CA 1
ATOM 630 C C . LEU A 1 85 ? 17.526 -2.479 -7.627 1.00 73.62 85 LEU A C 1
ATOM 632 O O . LEU A 1 85 ? 17.837 -1.308 -7.410 1.00 73.62 85 LEU A O 1
ATOM 636 N N . ILE A 1 86 ? 16.327 -2.985 -7.351 1.00 80.12 86 ILE A N 1
ATOM 637 C CA . ILE A 1 86 ? 15.301 -2.284 -6.582 1.00 80.12 86 ILE A CA 1
ATOM 638 C C . ILE A 1 86 ? 15.214 -2.961 -5.215 1.00 80.12 86 ILE A C 1
ATOM 640 O O . ILE A 1 86 ? 15.023 -4.173 -5.118 1.00 80.12 86 ILE A O 1
ATOM 644 N N . LYS A 1 87 ? 15.406 -2.184 -4.150 1.00 84.06 87 LYS A N 1
ATOM 645 C CA . LYS A 1 87 ? 15.225 -2.620 -2.762 1.00 84.06 87 LYS A CA 1
ATOM 646 C C . LYS A 1 87 ? 14.130 -1.786 -2.131 1.00 84.06 87 LYS A C 1
ATOM 648 O O . LYS A 1 87 ? 14.249 -0.564 -2.090 1.00 84.06 87 LYS A O 1
ATOM 653 N N . VAL A 1 88 ? 13.103 -2.450 -1.618 1.00 86.00 88 VAL A N 1
ATOM 654 C CA . VAL A 1 88 ? 11.925 -1.791 -1.050 1.00 86.00 88 VAL A CA 1
ATOM 655 C C . VAL A 1 88 ? 11.713 -2.255 0.378 1.00 86.00 88 VAL A C 1
ATOM 657 O O . VAL A 1 88 ? 11.898 -3.430 0.696 1.00 86.00 88 VAL A O 1
ATOM 660 N N . PHE A 1 89 ? 11.336 -1.314 1.232 1.00 86.62 89 PHE A N 1
ATOM 661 C CA . PHE A 1 89 ? 10.906 -1.555 2.594 1.00 86.62 89 PHE A CA 1
ATOM 662 C C . PHE A 1 89 ? 9.739 -0.623 2.915 1.00 86.62 89 PHE A C 1
ATOM 664 O O . PHE A 1 89 ? 9.941 0.579 3.060 1.00 86.62 89 PHE A O 1
ATOM 671 N N . MET A 1 90 ? 8.532 -1.188 3.027 1.00 87.00 90 MET A N 1
ATOM 672 C CA . MET A 1 90 ? 7.286 -0.425 3.180 1.00 87.00 90 MET A CA 1
ATOM 673 C C . MET A 1 90 ? 7.163 0.641 2.079 1.00 87.00 90 MET A C 1
ATOM 675 O O . MET A 1 90 ? 7.097 0.273 0.910 1.00 87.00 90 MET A O 1
ATOM 679 N N . ASP A 1 91 ? 7.169 1.927 2.426 1.00 86.31 91 ASP A N 1
ATOM 680 C CA . ASP A 1 91 ? 7.147 3.068 1.507 1.00 86.31 91 ASP A CA 1
ATOM 681 C C . ASP A 1 91 ? 8.543 3.458 0.978 1.00 86.31 91 ASP A C 1
ATOM 683 O O . ASP A 1 91 ? 8.672 4.067 -0.087 1.00 86.31 91 ASP A O 1
ATOM 687 N N . GLY A 1 92 ? 9.608 3.070 1.681 1.00 88.38 92 GLY A N 1
ATOM 688 C CA . GLY A 1 92 ? 10.988 3.368 1.315 1.00 88.38 92 GLY A CA 1
ATOM 689 C C . GLY A 1 92 ? 11.474 2.529 0.134 1.00 88.38 92 GLY A C 1
ATOM 690 O O . GLY A 1 92 ? 11.629 1.313 0.244 1.00 88.38 92 GLY A O 1
ATOM 691 N N . THR A 1 93 ? 11.793 3.180 -0.986 1.00 87.94 93 THR A N 1
ATOM 692 C CA . THR A 1 93 ? 12.271 2.513 -2.208 1.00 87.94 93 THR A CA 1
ATOM 693 C C . THR A 1 93 ? 13.639 3.044 -2.627 1.00 87.94 93 THR A C 1
ATOM 695 O O . THR A 1 93 ? 13.817 4.236 -2.861 1.00 87.94 93 THR A O 1
ATOM 698 N N . ASN A 1 94 ? 14.617 2.144 -2.747 1.00 87.00 94 ASN A N 1
ATOM 699 C CA . ASN A 1 94 ? 15.962 2.433 -3.236 1.00 87.00 94 ASN A CA 1
ATOM 700 C C . ASN A 1 94 ? 16.174 1.765 -4.593 1.00 87.00 94 ASN A C 1
ATOM 702 O O . ASN A 1 94 ? 15.978 0.557 -4.736 1.00 87.00 94 ASN A O 1
ATOM 706 N N . ILE A 1 95 ? 16.617 2.544 -5.577 1.00 85.06 95 ILE A N 1
ATOM 707 C CA . ILE A 1 95 ? 16.771 2.104 -6.964 1.00 85.06 95 ILE A CA 1
ATOM 708 C C . ILE A 1 95 ? 18.208 2.375 -7.397 1.00 85.06 95 ILE A C 1
ATOM 710 O O . ILE A 1 95 ? 18.682 3.508 -7.321 1.00 85.06 95 ILE A O 1
ATOM 714 N N . ILE A 1 96 ? 18.900 1.340 -7.871 1.00 82.88 96 ILE A N 1
ATOM 715 C CA . 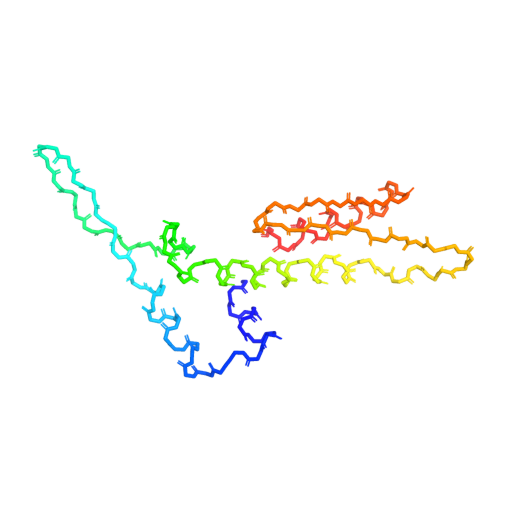ILE A 1 96 ? 20.263 1.447 -8.397 1.00 82.88 96 ILE A CA 1
ATOM 716 C C . ILE A 1 96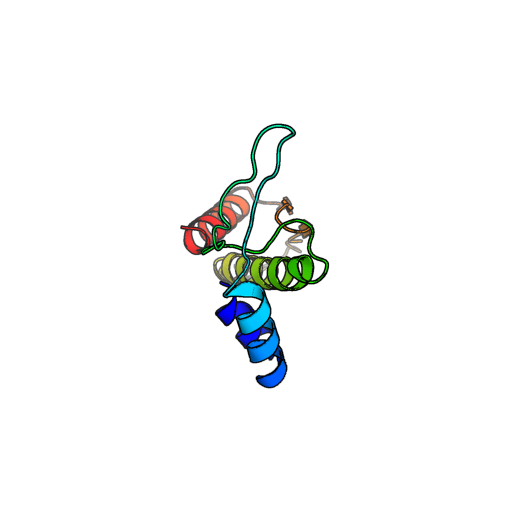 ? 20.268 0.984 -9.851 1.00 82.88 96 ILE A C 1
ATOM 718 O O . ILE A 1 96 ? 19.836 -0.126 -10.162 1.00 82.88 96 ILE A O 1
ATOM 722 N N . TYR A 1 97 ? 20.785 1.844 -10.729 1.00 80.75 97 TYR A N 1
ATOM 723 C CA . TYR A 1 97 ? 20.925 1.592 -12.162 1.00 80.75 97 TYR A CA 1
ATOM 724 C C . TYR A 1 97 ? 22.249 2.127 -12.692 1.00 80.75 97 TYR A C 1
ATOM 726 O O . TYR A 1 97 ? 22.762 3.146 -12.232 1.00 80.75 97 TYR A O 1
ATOM 734 N N . SER A 1 98 ? 22.754 1.486 -13.746 1.00 78.44 98 SER A N 1
ATOM 735 C CA . SER A 1 98 ? 23.979 1.903 -14.436 1.00 78.44 98 SER A CA 1
ATOM 736 C C . SER A 1 98 ? 23.813 3.152 -15.311 1.00 78.44 98 SER A C 1
ATOM 738 O O . SER A 1 98 ? 24.806 3.765 -15.690 1.00 78.44 98 SER A O 1
ATOM 740 N N . LYS A 1 99 ? 22.579 3.515 -15.695 1.00 81.62 99 LYS A N 1
ATOM 741 C CA . LYS A 1 99 ? 22.297 4.637 -16.606 1.00 81.62 99 LYS A CA 1
ATOM 742 C C . LYS A 1 99 ? 21.271 5.591 -16.005 1.00 81.62 99 LYS A C 1
ATOM 744 O O . LYS A 1 99 ? 20.137 5.201 -15.745 1.00 81.62 99 LYS A O 1
ATOM 749 N N . GLN A 1 100 ? 21.632 6.869 -15.908 1.00 83.38 100 GLN A N 1
ATOM 750 C CA . GLN A 1 100 ? 20.763 7.915 -15.361 1.00 83.38 100 GLN A CA 1
ATOM 751 C C . GLN A 1 100 ? 19.424 8.037 -16.113 1.00 83.38 100 GLN A C 1
ATOM 753 O O . GLN A 1 100 ? 18.378 8.190 -15.494 1.00 83.38 100 GLN A O 1
ATOM 758 N N . ALA A 1 101 ? 19.427 7.905 -17.443 1.00 82.31 101 ALA A N 1
ATOM 759 C CA . ALA A 1 101 ? 18.204 7.976 -18.249 1.00 82.31 101 ALA A CA 1
ATOM 760 C C . ALA A 1 101 ? 17.172 6.883 -17.899 1.00 82.31 101 ALA A C 1
ATOM 762 O O . ALA A 1 101 ? 15.974 7.096 -18.065 1.00 82.31 101 ALA A O 1
ATOM 763 N N . GLN A 1 102 ? 17.618 5.718 -17.415 1.00 79.00 102 GLN A N 1
ATOM 764 C CA . GLN A 1 102 ? 16.719 4.646 -16.974 1.00 79.00 102 GLN A CA 1
ATOM 765 C C . GLN A 1 102 ? 16.119 4.957 -15.599 1.00 79.00 102 GLN A C 1
ATOM 767 O O . GLN A 1 102 ? 14.931 4.730 -15.407 1.00 79.00 102 GLN A O 1
ATOM 772 N N . ILE A 1 103 ? 16.894 5.566 -14.692 1.00 83.88 103 ILE A N 1
ATOM 773 C CA . ILE A 1 103 ? 16.389 6.046 -13.394 1.00 83.88 103 ILE A CA 1
ATOM 774 C C . ILE A 1 103 ? 15.254 7.046 -13.610 1.00 83.88 103 ILE A C 1
ATOM 776 O O . ILE A 1 103 ? 14.177 6.873 -13.053 1.00 83.88 103 ILE A O 1
ATOM 780 N N . TRP A 1 104 ? 15.453 8.047 -14.473 1.00 86.12 104 TRP A N 1
ATOM 781 C CA . TRP A 1 104 ? 14.421 9.053 -14.744 1.00 86.12 104 TRP A CA 1
ATOM 782 C C . TRP A 1 104 ? 13.139 8.466 -15.334 1.00 86.12 104 TRP A C 1
ATOM 784 O O . TRP A 1 104 ? 12.054 8.925 -14.999 1.00 86.12 104 TRP A O 1
ATOM 794 N N . ARG A 1 105 ? 13.246 7.435 -16.180 1.00 83.94 105 ARG A N 1
ATOM 795 C CA . ARG A 1 105 ? 12.070 6.732 -16.713 1.00 83.94 105 ARG A CA 1
ATOM 796 C C . ARG A 1 105 ? 11.274 6.029 -15.622 1.00 83.94 105 ARG A C 1
ATOM 798 O O . ARG A 1 105 ? 10.056 6.107 -15.628 1.00 83.94 105 ARG A O 1
ATOM 805 N N . ILE A 1 106 ? 11.966 5.382 -14.692 1.00 83.31 106 ILE A N 1
ATOM 806 C CA . ILE A 1 106 ? 11.329 4.685 -13.573 1.00 83.31 106 ILE A CA 1
ATOM 807 C C . ILE A 1 106 ? 10.674 5.673 -12.624 1.00 83.31 106 ILE A C 1
ATOM 809 O O . ILE A 1 106 ? 9.533 5.461 -12.237 1.00 83.31 106 ILE A O 1
ATOM 813 N N . LEU A 1 107 ? 11.369 6.761 -12.285 1.00 86.50 107 LEU A N 1
ATOM 814 C CA . LEU A 1 107 ? 10.812 7.824 -11.452 1.00 86.50 107 LEU A CA 1
ATOM 815 C C . LEU A 1 107 ? 9.563 8.435 -12.098 1.00 86.50 107 LEU A C 1
ATOM 817 O O . LEU A 1 107 ? 8.546 8.554 -11.430 1.00 86.50 107 LEU A O 1
ATOM 821 N N . ALA A 1 108 ? 9.588 8.695 -13.409 1.00 87.00 108 ALA A N 1
ATOM 822 C CA . ALA A 1 108 ? 8.398 9.139 -14.135 1.00 87.00 108 ALA A CA 1
ATOM 823 C C . ALA A 1 108 ? 7.265 8.092 -14.114 1.00 87.00 108 ALA A C 1
ATOM 825 O O . ALA A 1 108 ? 6.093 8.454 -14.055 1.00 87.00 108 ALA A O 1
ATOM 826 N N . GLY A 1 109 ? 7.603 6.799 -14.142 1.00 84.69 109 GLY A N 1
ATOM 827 C CA . GLY A 1 109 ? 6.649 5.707 -13.950 1.00 84.69 109 GLY A CA 1
ATOM 828 C C . GLY A 1 109 ? 6.020 5.707 -12.554 1.00 84.69 109 GLY A C 1
ATOM 829 O O . GLY A 1 109 ? 4.813 5.527 -12.445 1.00 84.69 109 GLY A O 1
ATOM 830 N N . PHE A 1 110 ? 6.802 5.957 -11.499 1.00 85.31 110 PHE A N 1
ATOM 831 C CA . PHE A 1 110 ? 6.281 6.130 -10.139 1.00 85.31 110 PHE A CA 1
ATOM 832 C C . PHE A 1 110 ? 5.361 7.353 -10.034 1.00 85.31 110 PHE A C 1
ATOM 834 O O . PHE A 1 110 ? 4.251 7.224 -9.519 1.00 85.31 110 PHE A O 1
ATOM 841 N N . ASP A 1 111 ? 5.774 8.504 -10.572 1.00 85.69 111 ASP A N 1
ATOM 842 C CA . ASP A 1 111 ? 4.970 9.735 -10.557 1.00 85.69 111 ASP A CA 1
ATOM 843 C C . ASP A 1 111 ? 3.620 9.538 -11.262 1.00 85.69 111 ASP A C 1
ATOM 845 O O . ASP A 1 111 ? 2.594 10.002 -10.776 1.00 85.69 111 ASP A O 1
ATOM 849 N N . ALA A 1 112 ? 3.596 8.792 -12.371 1.00 84.31 112 ALA A N 1
ATOM 850 C CA . ALA A 1 112 ? 2.371 8.499 -13.116 1.00 84.31 112 ALA A CA 1
ATOM 851 C C . ALA A 1 112 ? 1.394 7.552 -12.392 1.00 84.31 112 ALA A C 1
ATOM 853 O O . ALA A 1 112 ? 0.238 7.454 -12.798 1.00 84.31 112 ALA A O 1
ATOM 854 N N . VAL A 1 113 ? 1.852 6.817 -11.373 1.00 80.69 113 VAL A N 1
ATOM 855 C CA . VAL A 1 113 ? 1.024 5.878 -10.593 1.00 80.69 113 VAL A CA 1
ATOM 856 C C . VAL A 1 113 ? 0.558 6.496 -9.272 1.00 80.69 113 VAL A C 1
ATOM 858 O O . VAL A 1 113 ? -0.477 6.093 -8.741 1.00 80.69 113 VAL A O 1
ATOM 861 N N . LEU A 1 114 ? 1.329 7.435 -8.719 1.00 75.31 114 LEU A N 1
ATOM 862 C CA . LEU A 1 114 ? 1.078 8.045 -7.411 1.00 75.31 114 LEU A CA 1
ATOM 863 C C . LEU A 1 114 ? 0.242 9.339 -7.470 1.00 75.31 114 LEU A C 1
ATOM 865 O O . LEU A 1 114 ? -0.286 9.738 -6.430 1.00 75.31 114 LEU A O 1
ATOM 869 N N . LEU A 1 115 ? 0.128 9.975 -8.642 1.00 58.78 115 LEU A N 1
ATOM 870 C CA . LEU A 1 115 ? -0.701 11.163 -8.914 1.00 58.78 115 LEU A CA 1
ATOM 871 C C . LEU A 1 115 ? -2.024 10.788 -9.593 1.00 58.78 115 LEU A C 1
ATOM 873 O O . LEU A 1 115 ? -3.031 11.469 -9.291 1.00 58.78 115 LEU A O 1
#

Radius of gyration: 19.16 Å; chains: 1; bounding box: 42×32×58 Å

pLDDT: mean 81.63, std 12.39, range [44.22, 95.44]

Sequence (115 aa):
MFQLALTMYHVPADIQVVLDHHFDEFPIGFSTSDYTTNCINLKVGIDMGCTMSPIPCVMAMEVIIKIAEGSISSTNLSGGCSVTLIKVFMDGTNIIYSKQAQIWRILAGFDAVLL

Foldseek 3Di:
DQVVLCVVVVPDPVVVVVVCVVQCFDFDWDDDPVDIDGTDGDHDADDPPDPCRQVSQVSVVVVLQVQLVVLPDPPPPPDDPFDWDWDDDRPDIDTDTPDPVSVVSSVVSSVVVVD